Protein 3OFH (pdb70)

Secondary structure (DSSP, 8-state):
----SS-EEEEEEESS---HHHHHHHHHHHHHHHHHTT--EEEEE-STTEEEEEES-GGGHHHHHHHHHTSTTEEEEEETTEEE--/--EEEEEEESS---HHHHHHHHHHHHHHHHHTT--EEEEE-SSSEEEEEESS-TTHHHHHHHHHTSTTEEEEEETTEE-

Structure (mmCIF, N/CA/C/O backbone):
data_3OFH
#
_entry.id   3OFH
#
_cell.length_a   71.651
_cell.length_b   71.651
_cell.length_c   37.102
_cell.angle_alpha   90.000
_cell.angle_beta   90.000
_cell.angle_gamma   90.000
#
_symmetry.space_group_name_H-M   'P 43'
#
loop_
_entity.id
_entity.type
_entity.pdbx_description
1 polymer 'LDLR chaperone MESD'
2 water water
#
loop_
_atom_site.group_PDB
_atom_site.id
_atom_site.type_symbol
_atom_site.label_atom_id
_atom_site.label_alt_id
_atom_site.label_comp_id
_atom_site.label_asym_id
_atom_site.label_entity_id
_atom_site.label_seq_id
_atom_site.pdbx_PDB_ins_code
_atom_site.Cartn_x
_atom_site.Cartn_y
_atom_site.Cartn_z
_atom_site.occupancy
_atom_site.B_iso_or_equiv
_atom_site.auth_seq_id
_atom_site.auth_comp_id
_atom_site.auth_asym_id
_atom_site.auth_atom_id
_atom_site.pdbx_PDB_model_num
ATOM 1 N N . MET A 1 4 ? 16.188 -18.103 -2.372 1.00 67.24 98 MET A N 1
ATOM 2 C CA . MET A 1 4 ? 15.139 -18.351 -3.356 1.00 65.69 98 MET A CA 1
ATOM 3 C C . MET A 1 4 ? 14.998 -17.190 -4.338 1.00 71.05 98 MET A C 1
ATOM 4 O O . MET A 1 4 ? 15.987 -16.564 -4.724 1.00 73.55 98 MET A O 1
ATOM 9 N N . THR A 1 5 ? 13.763 -16.910 -4.738 1.00 71.15 99 THR A N 1
ATOM 10 C CA . THR A 1 5 ? 13.490 -15.827 -5.674 1.00 67.73 99 THR A CA 1
ATOM 11 C C . THR A 1 5 ? 12.919 -14.602 -4.958 1.00 63.84 99 THR A C 1
ATOM 12 O O . THR A 1 5 ? 11.937 -14.699 -4.222 1.00 63.41 99 THR A O 1
ATOM 16 N N . LYS A 1 6 ? 13.543 -13.450 -5.186 1.00 59.99 100 LYS A N 1
ATOM 17 C CA . LYS A 1 6 ? 13.174 -12.213 -4.500 1.00 54.28 100 LYS A CA 1
ATOM 18 C C . LYS A 1 6 ? 11.705 -11.832 -4.692 1.00 51.20 100 LYS A C 1
ATOM 19 O O . LYS A 1 6 ? 11.116 -12.089 -5.742 1.00 53.72 100 LYS A O 1
ATOM 25 N N . LYS A 1 7 ? 11.125 -11.215 -3.666 1.00 47.97 101 LYS A N 1
ATOM 26 C CA . LYS A 1 7 ? 9.753 -10.719 -3.714 1.00 43.21 101 LYS A CA 1
ATOM 27 C C . LYS A 1 7 ? 9.768 -9.194 -3.818 1.00 42.37 101 LYS A C 1
ATOM 28 O O . LYS A 1 7 ? 10.570 -8.532 -3.159 1.00 42.31 101 LYS A O 1
ATOM 34 N N . GLY A 1 8 ? 8.895 -8.639 -4.654 1.00 35.80 102 GLY A N 1
ATOM 35 C CA . GLY A 1 8 ? 8.789 -7.196 -4.791 1.00 30.82 102 GLY A CA 1
ATOM 36 C C . GLY A 1 8 ? 9.843 -6.581 -5.693 1.00 29.73 102 GLY A C 1
ATOM 37 O O . GLY A 1 8 ? 10.601 -7.293 -6.354 1.00 29.67 102 GLY A O 1
ATOM 38 N N . LYS A 1 9 ? 9.893 -5.251 -5.714 1.00 31.26 103 LYS A N 1
ATOM 39 C CA . LYS A 1 9 ? 10.833 -4.530 -6.565 1.00 35.59 103 LYS A CA 1
ATOM 40 C C . LYS A 1 9 ? 11.844 -3.719 -5.762 1.00 35.17 103 LYS A C 1
ATOM 41 O O . LYS A 1 9 ? 12.707 -3.061 -6.338 1.00 37.75 103 LYS A O 1
ATOM 44 N N . THR A 1 10 ? 11.738 -3.760 -4.438 1.00 32.49 104 THR A N 1
ATOM 45 C CA . THR A 1 10 ? 12.649 -2.999 -3.585 1.00 32.17 104 THR A CA 1
ATOM 46 C C . THR A 1 10 ? 14.102 -3.393 -3.844 1.00 30.45 104 THR A C 1
ATOM 47 O O . THR A 1 10 ? 14.391 -4.535 -4.204 1.00 27.94 104 THR A O 1
ATOM 51 N N . LEU A 1 11 ? 15.013 -2.443 -3.656 1.00 29.75 105 LEU A N 1
ATOM 52 C CA . LEU A 1 11 ? 16.422 -2.665 -3.963 1.00 23.44 105 LEU A CA 1
ATOM 53 C C . LEU A 1 11 ? 17.328 -1.799 -3.090 1.00 21.08 105 LEU A C 1
ATOM 54 O O . LEU A 1 11 ? 17.090 -0.603 -2.927 1.00 21.13 105 LEU A O 1
ATOM 59 N N . MET A 1 12 ? 18.367 -2.410 -2.529 1.00 20.87 106 MET A N 1
ATOM 60 C CA . MET A 1 12 ? 19.306 -1.687 -1.678 1.00 20.41 106 MET A CA 1
ATOM 61 C C . MET A 1 12 ? 20.499 -1.150 -2.462 1.00 21.80 106 MET A C 1
ATOM 62 O O . MET A 1 12 ? 21.091 -1.855 -3.278 1.00 22.75 106 MET A O 1
ATOM 67 N N . MET A 1 13 ? 20.849 0.103 -2.198 1.00 19.24 107 MET A N 1
ATOM 68 C CA . MET A 1 13 ? 21.996 0.737 -2.831 1.00 21.09 107 MET A CA 1
ATOM 69 C C . MET A 1 13 ? 22.938 1.253 -1.751 1.00 22.18 107 MET A C 1
ATOM 70 O O . MET A 1 13 ? 22.532 2.021 -0.881 1.00 25.40 107 MET A O 1
ATOM 75 N N . PHE A 1 14 ? 24.194 0.821 -1.800 1.00 24.25 108 PHE A N 1
ATOM 76 C CA . PHE A 1 14 ? 25.176 1.200 -0.787 1.00 26.98 108 PHE A CA 1
ATOM 77 C C . PHE A 1 14 ? 26.105 2.290 -1.311 1.00 28.51 108 PHE A C 1
ATOM 78 O O . PHE A 1 14 ? 26.786 2.102 -2.317 1.00 29.87 108 PHE A O 1
ATOM 86 N N . VAL A 1 15 ? 26.133 3.428 -0.623 1.00 26.01 109 VAL A N 1
ATOM 87 C CA . VAL A 1 15 ? 26.906 4.580 -1.079 1.00 24.22 109 VAL A CA 1
ATOM 88 C C . VAL A 1 15 ? 28.020 4.967 -0.107 1.00 22.90 109 VAL A C 1
ATOM 89 O O . VAL A 1 15 ? 27.838 4.934 1.110 1.00 22.02 109 VAL A O 1
ATOM 93 N N . THR A 1 16 ? 29.175 5.330 -0.658 1.00 22.54 110 THR A N 1
ATOM 94 C CA . THR A 1 16 ? 30.296 5.810 0.142 1.00 22.92 110 THR A CA 1
ATOM 95 C C . THR A 1 16 ? 30.589 7.274 -0.176 1.00 24.64 110 THR A C 1
ATOM 96 O O . THR A 1 16 ? 30.640 7.668 -1.342 1.00 23.21 110 THR A O 1
ATOM 100 N N . VAL A 1 17 ? 30.775 8.078 0.866 1.00 20.83 111 VAL A N 1
ATOM 101 C CA . VAL A 1 17 ? 31.066 9.496 0.695 1.00 19.23 111 VAL A CA 1
ATOM 102 C C . VAL A 1 17 ? 32.574 9.735 0.724 1.00 24.08 111 VAL A C 1
ATOM 103 O O . VAL A 1 17 ? 33.294 9.128 1.519 1.00 27.32 111 VAL A O 1
ATOM 107 N N . SER A 1 18 ? 33.047 10.620 -0.147 1.00 17.64 112 SER A N 1
ATOM 108 C CA . SER A 1 18 ? 34.478 10.847 -0.312 1.00 17.20 112 SER A CA 1
ATOM 109 C C . SER A 1 18 ? 35.060 11.806 0.723 1.00 19.58 112 SER A C 1
ATOM 110 O O . SER A 1 18 ? 34.327 12.481 1.445 1.00 18.16 112 SER A O 1
ATOM 113 N N . GLY A 1 19 ? 36.388 11.848 0.787 1.00 19.44 113 GLY A N 1
ATOM 114 C CA . GLY A 1 19 ? 37.098 12.839 1.576 1.00 22.33 113 GLY A CA 1
ATOM 115 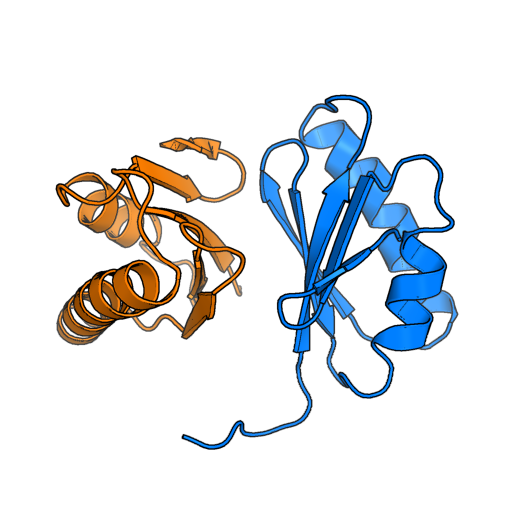C C . GLY A 1 19 ? 37.153 12.571 3.066 1.00 25.83 113 GLY A C 1
ATOM 116 O O . GLY A 1 19 ? 37.410 13.484 3.851 1.00 29.08 113 GLY A O 1
ATOM 117 N N . ASN A 1 20 ? 36.924 11.323 3.459 1.00 27.49 114 ASN A N 1
ATOM 118 C CA . ASN A 1 20 ? 36.901 10.964 4.874 1.00 31.81 114 ASN A CA 1
ATOM 119 C C . ASN A 1 20 ? 36.136 11.993 5.700 1.00 32.20 114 ASN A C 1
ATOM 120 O O . ASN A 1 20 ? 36.724 12.707 6.513 1.00 36.22 114 ASN A O 1
ATOM 123 N N . PRO A 1 21 ? 34.816 12.076 5.483 1.00 24.55 115 PRO A N 1
ATOM 124 C CA . PRO A 1 21 ? 33.952 13.044 6.159 1.00 25.64 115 PRO A CA 1
ATOM 125 C C . PRO A 1 21 ? 33.552 12.583 7.554 1.00 28.22 115 PRO A C 1
ATOM 126 O O . PRO A 1 21 ? 33.662 11.397 7.870 1.00 31.50 115 PRO A O 1
ATOM 130 N N . THR A 1 22 ? 33.095 13.517 8.382 1.00 27.79 116 THR A N 1
ATOM 131 C CA . THR A 1 22 ? 32.506 13.165 9.666 1.00 30.95 116 THR A CA 1
ATOM 132 C C . THR A 1 22 ? 31.081 12.689 9.422 1.00 33.90 116 THR A C 1
ATOM 133 O O . THR A 1 22 ? 30.523 12.911 8.347 1.00 33.31 116 THR A O 1
ATOM 137 N N . GLU A 1 23 ? 30.492 12.031 10.414 1.00 38.32 117 GLU A N 1
ATOM 138 C CA . GLU A 1 23 ? 29.142 11.506 10.265 1.00 37.98 117 GLU A CA 1
ATOM 139 C C . GLU A 1 23 ? 28.156 12.631 9.955 1.00 34.02 117 GLU A C 1
ATOM 140 O O . GLU A 1 23 ? 27.251 12.464 9.138 1.00 37.14 117 GLU A O 1
ATOM 146 N N . LYS A 1 24 ? 28.342 13.779 10.600 1.00 27.26 118 LYS A N 1
ATOM 147 C CA . LYS A 1 24 ? 27.466 14.925 10.380 1.00 29.01 118 LYS A CA 1
ATOM 148 C C . LYS A 1 24 ? 27.563 15.445 8.948 1.00 27.49 118 LYS A C 1
ATOM 149 O O . LYS A 1 24 ? 26.549 15.725 8.307 1.00 27.16 118 LYS A O 1
ATOM 153 N N . GLU A 1 25 ? 28.789 15.575 8.452 1.00 27.19 119 GLU A N 1
ATOM 154 C CA . GLU A 1 25 ? 29.013 16.029 7.087 1.00 22.83 119 GLU A CA 1
ATOM 155 C C . GLU A 1 25 ? 28.384 15.061 6.093 1.00 20.65 119 GLU A C 1
ATOM 156 O O . GLU A 1 25 ? 27.821 15.477 5.082 1.00 22.70 119 GLU A O 1
ATOM 162 N N . THR A 1 26 ? 28.478 13.768 6.388 1.00 20.12 120 THR A N 1
ATOM 163 C CA . THR A 1 26 ? 27.864 12.749 5.544 1.00 18.68 120 THR A CA 1
ATOM 164 C C . THR A 1 26 ? 26.340 12.875 5.545 1.00 21.52 120 THR A C 1
ATOM 165 O O . THR A 1 26 ? 25.689 12.654 4.524 1.00 22.11 120 THR A O 1
ATOM 169 N N . GLU A 1 27 ? 25.776 13.242 6.692 1.00 22.01 121 GLU A N 1
ATOM 170 C CA . GLU A 1 27 ? 24.337 13.458 6.801 1.00 24.56 121 GLU A CA 1
ATOM 171 C C . GLU A 1 27 ? 23.902 14.664 5.978 1.00 22.20 121 GLU A C 1
ATOM 172 O O . GLU A 1 27 ? 22.846 14.651 5.345 1.00 22.55 121 GLU A O 1
ATOM 178 N N . GLU A 1 28 ? 24.718 15.711 6.001 1.00 20.22 122 GLU A N 1
ATOM 179 C CA . GLU A 1 28 ? 24.425 16.919 5.245 1.00 21.74 122 GLU A CA 1
ATOM 180 C C . GLU A 1 28 ? 24.557 16.668 3.747 1.00 19.65 122 GLU A C 1
ATOM 181 O O . GLU A 1 28 ? 23.688 17.053 2.963 1.00 20.92 122 GLU A O 1
ATOM 187 N N . ILE A 1 29 ? 25.644 16.014 3.356 1.00 13.63 123 ILE A N 1
ATOM 188 C CA . ILE A 1 29 ? 25.902 15.730 1.950 1.00 14.58 123 ILE A CA 1
ATOM 189 C C . ILE A 1 29 ? 24.814 14.844 1.347 1.00 16.54 123 ILE A C 1
ATOM 190 O O . ILE A 1 29 ? 24.268 15.151 0.287 1.00 20.96 123 ILE A O 1
ATOM 195 N N . THR A 1 30 ? 24.494 13.752 2.034 1.00 14.52 124 THR A N 1
ATOM 196 C CA . THR A 1 30 ? 23.542 12.776 1.513 1.00 12.86 124 THR A CA 1
ATOM 197 C C . THR A 1 30 ? 22.093 13.259 1.582 1.00 17.18 124 THR A C 1
ATOM 198 O O . THR A 1 30 ? 21.238 12.778 0.838 1.00 16.69 124 THR A O 1
ATOM 202 N N . SER A 1 31 ? 21.820 14.208 2.472 1.00 17.32 125 SER A N 1
ATOM 203 C CA . SER A 1 31 ? 20.470 14.744 2.610 1.00 16.50 125 SER A CA 1
ATOM 204 C C . SER A 1 31 ? 20.086 15.518 1.357 1.00 16.91 125 SER A C 1
ATOM 205 O O . SER A 1 31 ? 18.939 15.473 0.913 1.00 19.48 125 SER A O 1
ATOM 208 N N . LEU A 1 32 ? 21.052 16.229 0.787 1.00 20.33 126 LEU A N 1
ATOM 209 C CA . LEU A 1 32 ? 20.807 16.990 -0.431 1.00 18.76 126 LEU A CA 1
ATOM 210 C C . LEU A 1 32 ? 20.653 16.060 -1.628 1.00 21.23 126 LEU A C 1
ATOM 211 O O . LEU A 1 32 ? 19.895 16.353 -2.553 1.00 22.24 126 LEU A O 1
ATOM 216 N N . TRP A 1 33 ? 21.370 14.939 -1.611 1.00 19.17 127 TRP A N 1
ATOM 217 C CA . TRP A 1 33 ? 21.203 13.931 -2.652 1.00 17.22 127 TRP A CA 1
ATOM 218 C C . TRP A 1 33 ? 19.788 13.369 -2.613 1.00 19.26 127 TRP A C 1
ATOM 219 O O . TRP A 1 33 ? 19.126 13.258 -3.644 1.00 22.85 127 TRP A O 1
ATOM 230 N N . GLN A 1 34 ? 19.326 13.019 -1.416 1.00 17.38 128 GLN A N 1
ATOM 231 C CA . GLN A 1 34 ? 17.984 12.475 -1.251 1.00 14.63 128 GLN A CA 1
ATOM 232 C C . GLN A 1 34 ? 16.934 13.480 -1.705 1.00 20.75 128 GLN A C 1
ATOM 233 O O . GLN A 1 34 ? 15.919 13.107 -2.291 1.00 25.52 128 GLN A O 1
ATOM 239 N N . GLY A 1 35 ? 17.185 14.757 -1.431 1.00 18.00 129 GLY A N 1
ATOM 240 C CA . GLY A 1 35 ? 16.286 15.814 -1.851 1.00 15.65 129 GLY A CA 1
ATOM 241 C C . GLY A 1 35 ? 16.170 15.882 -3.361 1.00 16.42 129 GLY A C 1
ATOM 242 O O . GLY A 1 35 ? 15.072 16.005 -3.902 1.00 17.55 129 GLY A O 1
ATOM 243 N N . SER A 1 36 ? 17.311 15.798 -4.039 1.00 16.09 130 SER A N 1
ATOM 244 C CA . SER A 1 36 ? 17.349 15.837 -5.496 1.00 14.81 130 SER A CA 1
ATOM 245 C C . SER A 1 36 ? 16.569 14.674 -6.091 1.00 20.79 130 SER A C 1
ATOM 246 O O . SER A 1 36 ? 15.800 14.850 -7.036 1.00 19.69 130 SER A O 1
ATOM 249 N N . LEU A 1 37 ? 16.777 13.483 -5.536 1.00 21.79 131 LEU A N 1
ATOM 250 C CA . LEU A 1 37 ? 16.079 12.289 -5.996 1.00 19.00 131 LEU A CA 1
ATOM 251 C C . LEU A 1 37 ? 14.572 12.446 -5.832 1.00 20.87 131 LEU A C 1
ATOM 252 O O . LEU A 1 37 ? 13.808 12.180 -6.759 1.00 25.59 131 LEU A O 1
ATOM 257 N N . PHE A 1 38 ? 14.152 12.883 -4.647 1.00 19.83 132 PHE A N 1
ATOM 258 C CA . PHE A 1 38 ? 12.742 13.150 -4.376 1.00 20.14 132 PHE A CA 1
ATOM 259 C C . PHE A 1 38 ? 12.153 14.155 -5.360 1.00 17.98 132 PHE A C 1
ATOM 260 O O . PHE A 1 38 ? 11.051 13.963 -5.869 1.00 22.13 132 PHE A O 1
ATOM 268 N N . ASN A 1 39 ? 12.892 15.229 -5.621 1.00 20.08 133 ASN A N 1
ATOM 269 C CA . ASN A 1 39 ? 12.434 16.266 -6.536 1.00 22.33 133 ASN A CA 1
ATOM 270 C C . ASN A 1 39 ? 12.287 15.752 -7.965 1.00 25.03 133 ASN A C 1
ATOM 271 O O . ASN A 1 39 ? 11.650 16.390 -8.801 1.00 28.05 133 ASN A O 1
ATOM 276 N N . ALA A 1 40 ? 12.877 14.592 -8.236 1.00 28.17 134 ALA A N 1
ATOM 277 C CA . ALA A 1 40 ? 12.765 13.962 -9.547 1.00 24.56 134 ALA A CA 1
ATOM 278 C C . ALA A 1 40 ? 11.744 12.829 -9.519 1.00 21.11 134 ALA A C 1
ATOM 279 O O . ALA A 1 40 ? 11.725 11.976 -10.405 1.00 24.61 134 ALA A O 1
ATOM 281 N N . ASN A 1 41 ? 10.906 12.829 -8.485 1.00 21.41 135 ASN A N 1
ATOM 282 C CA . ASN A 1 41 ? 9.827 11.853 -8.336 1.00 21.77 135 ASN A CA 1
ATOM 283 C C . ASN A 1 41 ? 10.284 10.483 -7.841 1.00 26.31 135 ASN A C 1
ATOM 284 O O . ASN A 1 41 ? 9.505 9.531 -7.844 1.00 31.31 135 ASN A O 1
ATOM 289 N N . TYR A 1 42 ? 11.540 10.381 -7.416 1.00 23.93 136 TYR A N 1
ATOM 290 C CA . TYR A 1 42 ? 12.064 9.113 -6.911 1.00 22.23 136 TYR A CA 1
ATOM 291 C C . TYR A 1 42 ? 11.730 8.900 -5.435 1.00 24.80 136 TYR A C 1
ATOM 292 O O . TYR A 1 42 ? 11.826 9.821 -4.625 1.00 27.18 136 TYR A O 1
ATOM 301 N N . ASP A 1 43 ? 11.328 7.679 -5.096 1.00 25.23 137 ASP A N 1
ATOM 302 C CA . ASP A 1 43 ? 11.024 7.329 -3.715 1.00 27.74 137 ASP A CA 1
ATOM 303 C C . ASP A 1 43 ? 12.142 6.480 -3.127 1.00 30.04 137 ASP A C 1
ATOM 304 O O . ASP A 1 43 ? 12.315 5.319 -3.499 1.00 30.67 137 ASP A O 1
ATOM 309 N N . VAL A 1 44 ? 12.901 7.067 -2.209 1.00 26.13 138 VAL A N 1
ATOM 310 C CA . VAL A 1 44 ? 14.018 6.371 -1.587 1.00 21.77 138 VAL A CA 1
ATOM 311 C C . VAL A 1 44 ? 14.098 6.690 -0.101 1.00 21.63 138 VAL A C 1
ATOM 312 O O . VAL A 1 44 ? 13.779 7.799 0.324 1.00 25.50 138 VAL A O 1
ATOM 316 N N . GLN A 1 45 ? 14.516 5.708 0.688 1.00 18.78 139 GLN A N 1
ATOM 317 C CA . GLN A 1 45 ? 14.767 5.922 2.105 1.00 21.62 139 GLN A CA 1
ATOM 318 C C . GLN A 1 45 ? 16.270 5.927 2.353 1.00 18.38 139 GLN A C 1
ATOM 319 O O . GLN A 1 45 ? 17.010 5.179 1.718 1.00 20.62 139 GLN A O 1
ATOM 325 N N . ARG A 1 46 ? 16.718 6.772 3.274 1.00 16.14 140 ARG A N 1
ATOM 326 C CA . ARG A 1 46 ? 18.144 6.906 3.550 1.00 18.86 140 ARG A CA 1
ATOM 327 C C . ARG A 1 46 ? 18.501 6.401 4.943 1.00 18.04 140 ARG A C 1
ATOM 328 O O . ARG A 1 46 ? 17.809 6.697 5.917 1.00 18.80 140 ARG A O 1
ATOM 336 N N . PHE A 1 47 ? 19.584 5.634 5.024 1.00 15.68 141 PHE A N 1
ATOM 337 C CA . PHE A 1 47 ? 20.078 5.120 6.296 1.00 17.30 141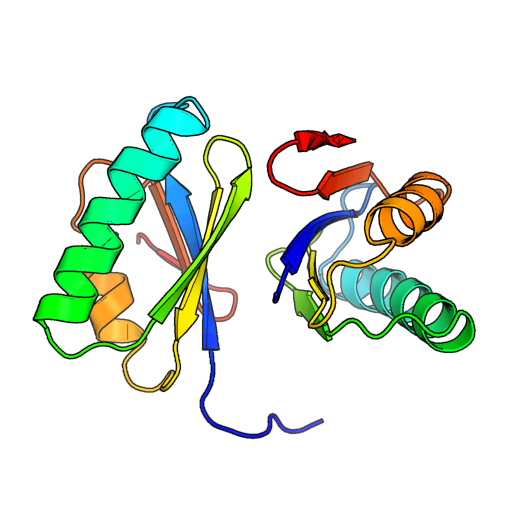 PHE A CA 1
ATOM 338 C C . PHE A 1 47 ? 21.582 5.348 6.397 1.00 21.33 141 PHE A C 1
ATOM 339 O O . PHE A 1 47 ? 22.337 4.911 5.532 1.00 22.72 141 PHE A O 1
ATOM 347 N N . ILE A 1 48 ? 22.018 6.033 7.450 1.00 23.65 142 ILE A N 1
ATOM 348 C CA . ILE A 1 48 ? 23.446 6.254 7.668 1.00 25.08 142 ILE A CA 1
ATOM 349 C C . ILE A 1 48 ? 24.032 5.133 8.523 1.00 23.57 142 ILE A C 1
ATOM 350 O O . ILE A 1 48 ? 23.586 4.903 9.646 1.00 27.61 142 ILE A O 1
ATOM 355 N N . VAL A 1 49 ? 25.033 4.441 7.986 1.00 21.50 143 VAL A N 1
ATOM 356 C CA . VAL A 1 49 ? 25.593 3.267 8.652 1.00 25.10 143 VAL A CA 1
ATOM 357 C C . VAL A 1 49 ? 27.105 3.369 8.841 1.00 28.61 143 VAL A C 1
ATOM 358 O O . VAL A 1 49 ? 27.821 2.369 8.764 1.00 31.31 143 VAL A O 1
ATOM 362 N N . GLY A 1 50 ? 27.582 4.581 9.098 1.00 22.40 144 GLY A N 1
ATOM 363 C CA . GLY A 1 50 ? 29.000 4.833 9.264 1.00 24.92 144 GLY A CA 1
ATOM 364 C C . GLY A 1 50 ? 29.303 6.292 8.994 1.00 32.08 144 GLY A C 1
ATOM 365 O O . GLY A 1 50 ? 28.470 7.007 8.440 1.00 40.76 144 GLY A O 1
ATOM 366 N N . SER A 1 51 ? 30.493 6.738 9.381 1.00 31.70 145 SER A N 1
ATOM 367 C CA . SER A 1 51 ? 30.862 8.141 9.219 1.00 27.53 145 SER A CA 1
ATOM 368 C C . SER A 1 51 ? 30.867 8.563 7.753 1.00 24.91 145 SER A C 1
ATOM 369 O O . SER A 1 51 ? 30.727 9.744 7.443 1.00 24.91 145 SER A O 1
ATOM 372 N N . ASP A 1 52 ? 31.026 7.595 6.855 1.00 24.90 146 ASP A N 1
ATOM 373 C CA . ASP A 1 52 ? 31.085 7.880 5.425 1.00 27.70 146 ASP A CA 1
ATOM 374 C C . ASP A 1 52 ? 30.276 6.881 4.603 1.00 26.90 146 ASP A C 1
ATOM 375 O O . ASP A 1 52 ? 30.503 6.730 3.403 1.00 23.67 146 ASP A O 1
ATOM 380 N N . ARG A 1 53 ? 29.334 6.203 5.251 1.00 25.68 147 ARG A N 1
ATOM 381 C CA . ARG A 1 53 ? 28.551 5.165 4.591 1.00 25.85 147 ARG A CA 1
ATOM 382 C C . ARG A 1 53 ? 27.054 5.436 4.693 1.00 24.40 147 ARG A C 1
ATOM 383 O O . ARG A 1 53 ? 26.549 5.799 5.756 1.00 23.20 147 ARG A O 1
ATOM 387 N N . ALA A 1 54 ? 26.348 5.252 3.582 1.00 22.75 148 ALA A N 1
ATOM 388 C CA . ALA A 1 54 ? 24.910 5.478 3.542 1.00 22.44 148 ALA A CA 1
ATOM 389 C C . ALA A 1 54 ? 24.206 4.406 2.720 1.00 20.76 148 ALA A C 1
ATOM 390 O O . ALA A 1 54 ? 24.729 3.943 1.707 1.00 20.75 148 ALA A O 1
ATOM 392 N N . ILE A 1 55 ? 23.018 4.013 3.170 1.00 21.15 149 ILE A N 1
ATOM 393 C CA . ILE A 1 55 ? 22.185 3.065 2.444 1.00 18.59 149 ILE A CA 1
ATOM 394 C C . ILE A 1 55 ? 21.012 3.795 1.811 1.00 18.53 149 ILE A C 1
ATOM 395 O O . ILE A 1 55 ? 20.331 4.579 2.472 1.00 16.97 149 ILE A O 1
ATOM 400 N N . PHE A 1 56 ? 20.782 3.541 0.528 1.00 21.25 150 PHE A N 1
ATOM 401 C CA . PHE A 1 56 ? 19.596 4.052 -0.149 1.00 20.89 150 PHE A CA 1
ATOM 402 C C . PHE A 1 56 ? 18.669 2.905 -0.539 1.00 21.23 150 PHE A C 1
ATOM 403 O O . PHE A 1 56 ? 18.999 2.096 -1.406 1.00 22.78 150 PHE A O 1
ATOM 411 N N . MET A 1 57 ? 17.513 2.837 0.115 1.00 19.64 151 MET A N 1
ATOM 412 C CA . MET A 1 57 ? 16.520 1.811 -0.182 1.00 19.99 151 MET A CA 1
ATOM 413 C C . MET A 1 57 ? 15.511 2.297 -1.215 1.00 23.18 151 MET A C 1
ATOM 414 O O . MET A 1 57 ? 14.672 3.147 -0.925 1.00 21.40 151 MET A O 1
ATOM 419 N N . LEU A 1 58 ? 15.597 1.747 -2.421 1.00 23.35 152 LEU A N 1
ATOM 420 C CA . LEU A 1 58 ? 14.692 2.117 -3.501 1.00 23.19 152 LEU A CA 1
ATOM 421 C C . LEU A 1 58 ? 13.382 1.348 -3.394 1.00 30.24 152 LEU A C 1
ATOM 422 O O . LEU A 1 58 ? 13.381 0.144 -3.136 1.00 33.64 152 LEU A O 1
ATOM 427 N N . ARG A 1 59 ? 12.269 2.047 -3.590 1.00 32.64 153 ARG A N 1
ATOM 428 C CA . ARG A 1 59 ? 10.964 1.399 -3.634 1.00 33.99 153 ARG A CA 1
ATOM 429 C C . ARG A 1 59 ? 10.838 0.594 -4.920 1.00 30.59 153 ARG A C 1
ATOM 430 O O . ARG A 1 59 ? 10.335 -0.528 -4.918 1.00 30.96 153 ARG A O 1
ATOM 433 N N . ASP A 1 60 ? 11.306 1.180 -6.018 1.00 27.67 154 ASP A N 1
ATOM 434 C CA . ASP A 1 60 ? 11.296 0.511 -7.311 1.00 27.06 154 ASP A CA 1
ATOM 435 C C . ASP A 1 60 ? 12.717 0.415 -7.861 1.00 25.17 154 ASP A C 1
ATOM 436 O O . ASP A 1 60 ? 13.269 1.394 -8.362 1.00 24.64 154 ASP A O 1
ATOM 441 N N . GLY A 1 61 ? 13.302 -0.774 -7.762 1.00 22.11 155 GLY A N 1
ATOM 442 C CA . GLY A 1 61 ? 14.677 -0.987 -8.169 1.00 17.85 155 GLY A CA 1
ATOM 443 C C . GLY A 1 61 ? 14.905 -0.884 -9.664 1.00 20.64 155 GLY A C 1
ATOM 444 O O . GLY A 1 61 ? 16.044 -0.877 -10.117 1.00 21.53 155 GLY A O 1
ATOM 445 N N . SER A 1 62 ? 13.826 -0.803 -10.435 1.00 24.21 156 SER A N 1
ATOM 446 C CA . SER A 1 62 ? 13.946 -0.700 -11.886 1.00 26.20 156 SER A CA 1
ATOM 447 C C . SER A 1 62 ? 14.539 0.644 -12.303 1.00 26.68 156 SER A C 1
ATOM 448 O O . SER A 1 62 ? 14.910 0.838 -13.461 1.00 26.32 156 SER A O 1
ATOM 451 N N . TYR A 1 63 ? 14.624 1.567 -11.350 1.00 24.85 157 TYR A N 1
ATOM 452 C CA . TYR A 1 63 ? 15.188 2.888 -11.600 1.00 23.97 157 TYR A CA 1
ATOM 453 C C . TYR A 1 63 ? 16.588 3.017 -11.002 1.00 21.08 157 TYR A C 1
ATOM 454 O O . TYR A 1 63 ? 17.089 4.123 -10.810 1.00 22.08 157 TYR A O 1
ATOM 463 N N . ALA A 1 64 ? 17.217 1.881 -10.715 1.00 24.31 158 ALA A N 1
ATOM 464 C CA . ALA A 1 64 ? 18.509 1.867 -10.034 1.00 24.64 158 ALA A CA 1
ATOM 465 C C . ALA A 1 64 ? 19.628 2.481 -10.871 1.00 27.10 158 ALA A C 1
ATOM 466 O O . ALA A 1 64 ? 20.582 3.041 -10.331 1.00 25.72 158 ALA A O 1
ATOM 468 N N . TRP A 1 65 ? 19.507 2.375 -12.190 1.00 26.82 159 TRP A N 1
ATOM 469 C CA . TRP A 1 65 ? 20.539 2.879 -13.087 1.00 25.45 159 TRP A CA 1
ATOM 470 C C . TRP A 1 65 ? 20.570 4.404 -13.114 1.00 22.04 159 TRP A C 1
ATOM 471 O O . TRP A 1 65 ? 21.639 5.012 -13.089 1.00 20.42 159 TRP A O 1
ATOM 482 N N . GLU A 1 66 ? 19.391 5.016 -13.171 1.00 22.86 160 GLU A N 1
ATOM 483 C CA . GLU A 1 66 ? 19.278 6.469 -13.166 1.00 23.81 160 GLU A CA 1
ATOM 484 C C . GLU A 1 66 ? 19.851 7.056 -11.882 1.00 24.03 160 GLU A C 1
ATOM 485 O O . GLU A 1 66 ? 20.586 8.043 -11.912 1.00 21.37 160 GLU A O 1
ATOM 491 N N . ILE A 1 67 ? 19.502 6.443 -10.755 1.00 23.79 161 ILE A N 1
ATOM 492 C CA . ILE A 1 67 ? 19.965 6.902 -9.450 1.00 19.21 161 ILE A CA 1
ATOM 493 C C . ILE A 1 67 ? 21.472 6.713 -9.297 1.00 20.00 161 ILE A C 1
ATOM 494 O O . ILE A 1 67 ? 22.160 7.569 -8.742 1.00 21.79 161 ILE A O 1
ATOM 499 N N . LYS A 1 68 ? 21.979 5.590 -9.797 1.00 20.46 162 LYS A N 1
ATOM 500 C CA . LYS A 1 68 ? 23.412 5.320 -9.764 1.00 18.84 162 LYS A CA 1
ATOM 501 C C . LYS A 1 68 ? 24.168 6.371 -10.568 1.00 22.75 162 LYS A C 1
ATOM 502 O O . LYS A 1 68 ? 25.196 6.882 -10.126 1.00 23.98 162 LYS A O 1
ATOM 508 N N . ASP A 1 69 ? 23.653 6.688 -11.750 1.00 24.56 163 ASP A N 1
ATOM 509 C CA . ASP A 1 69 ? 24.268 7.693 -12.608 1.00 24.85 163 ASP A CA 1
ATOM 510 C C . ASP A 1 69 ? 24.296 9.062 -11.939 1.00 23.68 163 ASP A C 1
ATOM 511 O O . ASP A 1 69 ? 25.299 9.770 -12.005 1.00 26.41 163 ASP A O 1
ATOM 516 N N . PHE A 1 70 ? 23.194 9.434 -11.297 1.00 19.57 164 PHE A N 1
ATOM 517 C CA . PHE A 1 70 ? 23.131 10.711 -10.599 1.00 16.93 164 PHE A CA 1
ATOM 518 C C . PHE A 1 70 ? 24.154 10.775 -9.474 1.00 17.44 164 PHE A C 1
ATOM 519 O O . PHE A 1 70 ? 24.860 11.770 -9.322 1.00 17.70 164 PHE A O 1
ATOM 527 N N . LEU A 1 71 ? 24.226 9.708 -8.686 1.00 20.45 165 LEU A N 1
ATOM 528 C CA . LEU A 1 71 ? 25.102 9.678 -7.520 1.00 19.79 165 LEU A CA 1
ATOM 529 C C . LEU A 1 71 ? 26.584 9.778 -7.886 1.00 22.32 165 LEU A C 1
ATOM 530 O O . LEU A 1 71 ? 27.316 10.581 -7.309 1.00 26.38 165 LEU A O 1
ATOM 535 N N . VAL A 1 72 ? 27.023 8.968 -8.845 1.00 21.12 166 VAL A N 1
ATOM 536 C CA . VAL A 1 72 ? 28.430 8.964 -9.240 1.00 24.70 166 VAL A CA 1
ATOM 537 C C . VAL A 1 72 ? 28.853 10.281 -9.894 1.00 25.81 166 VAL A C 1
ATOM 538 O O . VAL A 1 72 ? 30.042 10.584 -9.978 1.00 28.46 166 VAL A O 1
ATOM 542 N N . SER A 1 73 ? 27.878 11.063 -10.351 1.00 23.61 167 SER A N 1
ATOM 543 C CA A SER A 1 73 ? 28.153 12.358 -10.965 0.34 22.09 167 SER A CA 1
ATOM 544 C CA B SER A 1 73 ? 28.171 12.353 -10.967 0.66 21.78 167 SER A CA 1
ATOM 545 C C . SER A 1 73 ? 28.391 13.427 -9.906 1.00 21.66 167 SER A C 1
ATOM 546 O O . SER A 1 73 ? 28.709 14.572 -10.227 1.00 26.06 167 SER A O 1
ATOM 551 N N . GLN A 1 74 ? 28.222 13.051 -8.642 1.00 21.42 168 GLN A N 1
ATOM 552 C CA . GLN A 1 74 ? 28.436 13.978 -7.538 1.00 23.67 168 GLN A CA 1
ATOM 553 C C . GLN A 1 74 ? 29.889 13.921 -7.073 1.00 25.04 168 GLN A C 1
ATOM 554 O O . GLN A 1 74 ? 30.484 12.846 -6.998 1.00 24.67 168 GLN A O 1
ATOM 560 N N . ASP A 1 75 ? 30.454 15.085 -6.765 1.00 23.35 169 ASP A N 1
ATOM 561 C CA . ASP A 1 75 ? 31.861 15.181 -6.386 1.00 24.01 169 ASP A CA 1
ATOM 562 C C . ASP A 1 75 ? 32.181 14.481 -5.067 1.00 18.93 169 ASP A C 1
ATOM 563 O O . ASP A 1 75 ? 33.307 14.032 -4.857 1.00 18.35 169 ASP A O 1
ATOM 568 N N . ARG A 1 76 ? 31.197 14.394 -4.178 1.00 15.79 170 ARG A N 1
ATOM 569 C CA . ARG A 1 76 ? 31.425 13.807 -2.860 1.00 18.42 170 ARG A CA 1
ATOM 570 C C . ARG A 1 76 ? 30.983 12.348 -2.783 1.00 19.91 170 ARG A C 1
ATOM 571 O O . ARG A 1 76 ? 30.945 11.758 -1.702 1.00 24.16 170 ARG A O 1
ATOM 579 N N . CYS A 1 77 ? 30.650 11.770 -3.932 1.00 18.28 171 CYS A N 1
ATOM 580 C CA . CYS A 1 77 ? 30.327 10.351 -4.001 1.00 19.85 171 CYS A CA 1
ATOM 581 C C . CYS A 1 77 ? 31.555 9.553 -4.428 1.00 19.22 171 CYS A C 1
ATOM 582 O O . CYS A 1 77 ? 32.054 9.712 -5.542 1.00 18.81 171 CYS A O 1
ATOM 585 N N . ALA A 1 78 ? 32.047 8.702 -3.534 1.00 17.09 172 ALA A N 1
ATOM 586 C CA . ALA A 1 78 ? 33.212 7.879 -3.832 1.00 19.59 172 ALA A CA 1
ATOM 587 C C . ALA A 1 78 ? 32.826 6.632 -4.624 1.00 23.54 172 ALA A C 1
ATOM 588 O O . ALA A 1 78 ? 33.389 6.365 -5.686 1.00 27.65 172 ALA A O 1
ATOM 590 N N . GLU A 1 79 ? 31.862 5.874 -4.108 1.00 23.07 173 GLU A N 1
ATOM 591 C CA . GLU A 1 79 ? 31.425 4.644 -4.766 1.00 24.41 173 GLU A CA 1
ATOM 592 C C . GLU A 1 79 ? 29.936 4.364 -4.564 1.00 24.14 173 GLU A C 1
ATOM 593 O O . GLU A 1 79 ? 29.362 4.692 -3.524 1.00 25.18 173 GLU A O 1
ATOM 599 N N . VAL A 1 80 ? 29.317 3.757 -5.571 1.00 24.01 174 VAL A N 1
ATOM 600 C CA . VAL A 1 80 ? 27.952 3.260 -5.455 1.00 23.58 174 VAL A CA 1
ATOM 601 C C . VAL A 1 80 ? 27.940 1.755 -5.707 1.00 27.16 174 VAL A C 1
ATOM 602 O O . VAL A 1 80 ? 28.363 1.294 -6.768 1.00 25.54 174 VAL A O 1
ATOM 606 N N . THR A 1 81 ? 27.467 0.994 -4.726 1.00 27.94 175 THR A N 1
ATOM 607 C CA . THR A 1 81 ? 27.387 -0.459 -4.848 1.00 27.36 175 THR A CA 1
ATOM 608 C C . THR A 1 81 ? 25.969 -0.909 -5.185 1.00 32.07 175 THR A C 1
ATOM 609 O O . THR A 1 81 ? 25.049 -0.751 -4.383 1.00 35.30 175 THR A O 1
ATOM 613 N N . LEU A 1 82 ? 25.805 -1.473 -6.377 1.00 30.75 176 LEU A N 1
ATOM 614 C CA . LEU A 1 82 ? 24.497 -1.891 -6.865 1.00 33.57 176 LEU A CA 1
ATOM 615 C C . LEU A 1 82 ? 24.526 -3.341 -7.340 1.00 37.99 176 LEU A C 1
ATOM 616 O O . LEU A 1 82 ? 25.160 -3.665 -8.345 1.00 38.19 176 LEU A O 1
ATOM 621 N N . GLU A 1 83 ? 23.833 -4.207 -6.608 1.00 42.49 177 GLU A N 1
ATOM 622 C CA . GLU A 1 83 ? 23.795 -5.635 -6.917 1.00 50.10 177 GLU A CA 1
ATOM 623 C C . GLU A 1 83 ? 25.195 -6.221 -7.101 1.00 49.66 177 GLU A C 1
ATOM 624 O O . GLU A 1 83 ? 25.484 -6.864 -8.112 1.00 47.23 177 GLU A O 1
ATOM 630 N N . GLY A 1 84 ? 26.059 -5.989 -6.116 1.00 51.06 178 GLY A N 1
ATOM 631 C CA . GLY A 1 84 ? 27.390 -6.567 -6.107 1.00 50.81 178 GLY A CA 1
ATOM 632 C C . GLY A 1 84 ? 28.394 -5.873 -7.010 1.00 48.85 178 GLY A C 1
ATOM 633 O O . GLY A 1 84 ? 29.554 -6.276 -7.075 1.00 49.44 178 GLY A O 1
ATOM 634 N N . GLN A 1 85 ? 27.958 -4.828 -7.705 1.00 46.63 179 GLN A N 1
ATOM 635 C CA . GLN A 1 85 ? 28.838 -4.114 -8.626 1.00 46.65 179 GLN A CA 1
ATOM 636 C C . GLN A 1 85 ? 29.128 -2.688 -8.157 1.00 46.28 179 GLN A C 1
ATOM 637 O O . GLN A 1 85 ? 28.213 -1.943 -7.807 1.00 43.30 179 GLN A O 1
ATOM 639 N N . MET A 1 86 ? 30.406 -2.314 -8.155 1.00 45.58 180 MET A N 1
ATOM 640 C CA . MET A 1 86 ? 30.818 -0.970 -7.748 1.00 46.52 180 MET A CA 1
ATOM 641 C C . MET A 1 86 ? 30.935 -0.001 -8.928 1.00 45.68 180 MET A C 1
ATOM 642 O O . MET A 1 86 ? 31.439 -0.358 -9.993 1.00 45.59 180 MET A O 1
ATOM 647 N N . TYR A 1 87 ? 30.469 1.227 -8.718 1.00 42.48 181 TYR A N 1
ATOM 648 C CA . TYR A 1 87 ? 30.548 2.286 -9.720 1.00 43.03 181 TYR A CA 1
ATOM 649 C C . TYR A 1 87 ? 31.056 3.566 -9.043 1.00 45.17 181 TYR A C 1
ATOM 650 O O . TYR A 1 87 ? 30.565 3.937 -7.988 1.00 45.64 181 TYR A O 1
ATOM 659 N N . PRO A 1 88 ? 32.035 4.254 -9.649 1.00 48.84 182 PRO A N 1
ATOM 660 C CA . PRO A 1 88 ? 32.606 3.969 -10.965 1.00 55.56 182 PRO A CA 1
ATOM 661 C C . PRO A 1 88 ? 33.479 2.724 -10.854 1.00 60.51 182 PRO A C 1
ATOM 662 O O . PRO A 1 88 ? 33.772 2.267 -9.739 1.00 61.60 182 PRO A O 1
ATOM 666 N N . GLY A 1 89 ? 33.867 2.179 -11.999 1.00 66.93 183 GLY A N 1
ATOM 667 C CA . GLY A 1 89 ? 33.584 2.834 -13.260 1.00 70.36 183 GLY A CA 1
ATOM 668 C C . GLY A 1 89 ? 32.400 2.274 -13.999 1.00 69.78 183 GLY A C 1
ATOM 669 O O . GLY A 1 89 ? 31.277 2.298 -13.502 1.00 72.35 183 GLY A O 1
ATOM 671 N N . LYS B 1 9 ? 11.226 3.864 12.061 1.00 60.74 103 LYS B N 1
ATOM 672 C CA . LYS B 1 9 ? 11.323 2.713 12.954 1.00 60.53 103 LYS B CA 1
ATOM 673 C C . LYS B 1 9 ? 12.364 1.708 12.465 1.00 59.06 103 LYS B C 1
ATOM 674 O O . LYS B 1 9 ? 1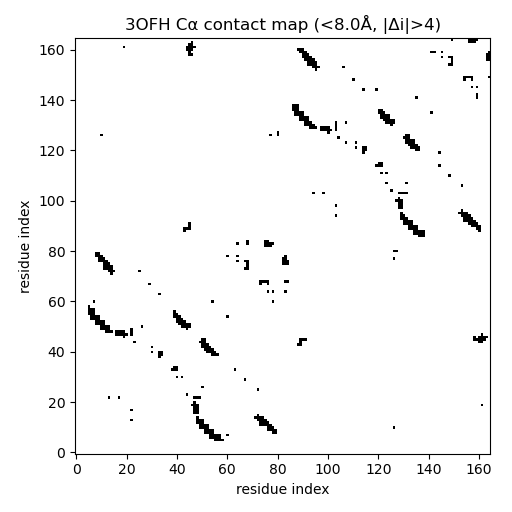3.036 1.053 13.264 1.00 60.05 103 LYS B O 1
ATOM 675 N N . THR B 1 10 ? 12.486 1.591 11.148 1.00 50.80 104 THR B N 1
ATOM 676 C CA . THR B 1 10 ? 13.450 0.685 10.541 1.00 39.54 104 THR B CA 1
ATOM 677 C C . THR B 1 10 ? 14.877 1.116 10.874 1.00 34.85 104 THR B C 1
ATOM 678 O O . THR B 1 10 ? 15.204 2.303 10.822 1.00 34.14 104 THR B O 1
ATOM 682 N N . LEU B 1 11 ? 15.718 0.149 11.227 1.00 33.00 105 LEU B N 1
ATOM 683 C CA . LEU B 1 11 ? 17.110 0.427 11.575 1.00 34.33 105 LEU B CA 1
ATOM 684 C C . LEU B 1 11 ? 18.071 -0.477 10.811 1.00 32.23 105 LEU B C 1
ATOM 685 O O . LEU B 1 11 ? 17.813 -1.667 10.640 1.00 32.63 105 LEU B O 1
ATOM 688 N N . MET B 1 12 ? 19.182 0.093 10.361 1.00 29.02 106 MET B N 1
ATOM 689 C CA . MET B 1 12 ? 20.183 -0.665 9.623 1.00 25.26 106 MET B CA 1
ATOM 690 C C . MET B 1 12 ? 21.419 -0.914 10.479 1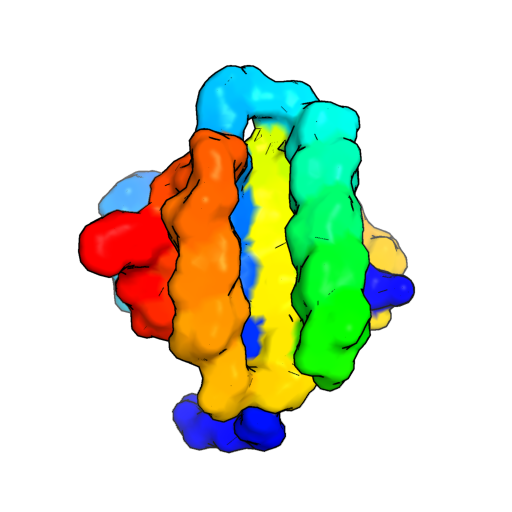.00 27.02 106 MET B C 1
ATOM 691 O O . MET B 1 12 ? 21.907 -0.008 11.154 1.00 25.60 106 MET B O 1
ATOM 696 N N . MET B 1 13 ? 21.922 -2.143 10.449 1.00 26.40 107 MET B N 1
ATOM 697 C CA . MET B 1 13 ? 23.146 -2.481 11.167 1.00 26.90 107 MET B CA 1
ATOM 698 C C . MET B 1 13 ? 24.196 -3.018 10.206 1.00 26.47 107 MET B C 1
ATOM 699 O O . MET B 1 13 ? 23.947 -3.975 9.475 1.00 22.81 107 MET B O 1
ATOM 704 N N . PHE B 1 14 ? 25.368 -2.392 10.209 1.00 29.45 108 PHE B N 1
ATOM 705 C CA . PHE B 1 14 ? 26.462 -2.805 9.339 1.00 26.76 108 PHE B CA 1
ATOM 706 C C . PHE B 1 14 ? 27.357 -3.79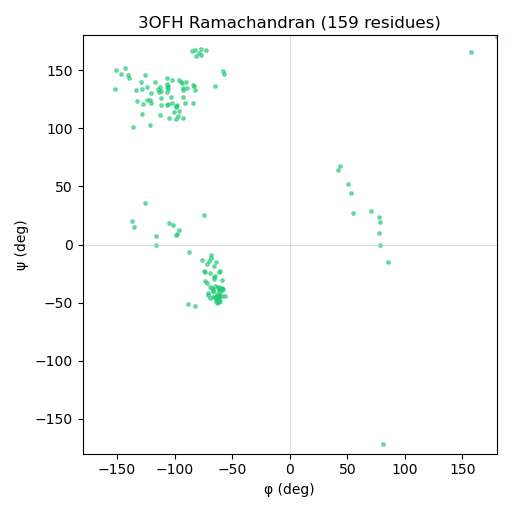7 10.073 1.00 24.55 108 PHE B C 1
ATOM 707 O O . PHE B 1 14 ? 27.811 -3.527 11.183 1.00 26.75 108 PHE B O 1
ATOM 715 N N . VAL B 1 15 ? 27.604 -4.948 9.456 1.00 20.99 109 VAL B N 1
ATOM 716 C CA . VAL B 1 15 ? 28.382 -6.002 10.101 1.00 22.79 109 VAL B CA 1
ATOM 717 C C . VAL B 1 15 ? 29.525 -6.491 9.218 1.00 24.15 109 VAL B C 1
ATOM 718 O O . VAL B 1 15 ? 29.338 -6.749 8.030 1.00 22.78 109 VAL B O 1
ATOM 722 N N . THR B 1 16 ? 30.708 -6.614 9.812 1.00 27.38 110 THR B N 1
ATOM 723 C CA . THR B 1 16 ? 31.885 -7.104 9.103 1.00 25.48 110 THR B CA 1
ATOM 724 C C . THR B 1 16 ? 32.303 -8.475 9.626 1.00 23.82 110 THR B C 1
ATOM 725 O O . THR B 1 16 ? 32.402 -8.683 10.834 1.00 21.48 110 THR B O 1
ATOM 729 N N . VAL B 1 17 ? 32.543 -9.408 8.711 1.00 21.88 111 VAL B N 1
ATOM 730 C CA . VAL B 1 17 ? 32.995 -10.746 9.074 1.00 20.77 111 VAL B CA 1
ATOM 731 C C . VAL B 1 17 ? 34.520 -10.808 9.054 1.00 20.86 111 VAL B C 1
ATOM 732 O O . VAL B 1 17 ? 35.157 -10.356 8.101 1.00 21.95 111 VAL B O 1
ATOM 736 N N . SER B 1 18 ? 35.099 -11.372 10.109 1.00 19.37 112 SER B N 1
ATOM 737 C CA . SER B 1 18 ? 36.549 -11.403 10.271 1.00 21.05 112 SER B CA 1
ATOM 738 C C . SER B 1 18 ? 37.226 -12.451 9.393 1.00 22.11 112 SER B C 1
ATOM 739 O O . SER B 1 18 ? 36.566 -13.305 8.799 1.00 25.03 112 SER B O 1
ATOM 742 N N . GLY B 1 19 ? 38.551 -12.372 9.317 1.00 22.97 113 GLY B N 1
ATOM 743 C CA . GLY B 1 19 ? 39.349 -13.381 8.645 1.00 23.56 113 GLY B CA 1
ATOM 744 C C . GLY B 1 19 ? 39.350 -13.307 7.131 1.00 28.04 113 GLY B C 1
ATOM 745 O O . GLY B 1 19 ? 39.614 -14.307 6.463 1.00 29.35 113 GLY B O 1
ATOM 746 N N . ASN B 1 20 ? 39.062 -12.129 6.587 1.00 30.46 114 ASN B N 1
ATOM 747 C CA . ASN B 1 20 ? 39.069 -11.937 5.141 1.00 32.00 114 ASN B CA 1
ATOM 748 C C . ASN B 1 20 ? 38.433 -13.117 4.411 1.00 29.53 114 ASN B C 1
ATOM 749 O O . ASN B 1 20 ? 39.105 -13.819 3.655 1.00 31.12 114 ASN B O 1
ATOM 754 N N . PRO B 1 21 ? 37.129 -13.338 4.636 1.00 26.73 115 PRO B N 1
ATOM 755 C CA . PRO B 1 21 ? 36.430 -14.498 4.083 1.00 26.64 115 PRO B CA 1
ATOM 756 C C . PRO B 1 21 ? 35.937 -14.265 2.659 1.00 28.27 115 PRO B C 1
ATOM 757 O O . PRO B 1 21 ? 35.931 -13.131 2.178 1.00 29.40 115 PRO B O 1
ATOM 761 N N . THR B 1 22 ? 35.539 -15.342 1.992 1.00 28.40 116 THR B N 1
ATOM 762 C CA . THR B 1 22 ? 34.899 -15.236 0.689 1.00 33.26 116 THR B CA 1
ATOM 763 C C . THR B 1 22 ? 33.447 -14.810 0.880 1.00 32.76 116 THR B C 1
ATOM 764 O O . THR B 1 22 ? 32.903 -14.915 1.980 1.00 27.29 116 THR B O 1
ATOM 768 N N . GLU B 1 23 ? 32.823 -14.327 -0.188 1.00 34.59 117 GLU B N 1
ATOM 769 C CA . GLU B 1 23 ? 31.429 -13.908 -0.129 1.00 34.50 117 GLU B CA 1
ATOM 770 C C . GLU B 1 23 ? 30.548 -15.071 0.321 1.00 31.79 117 GLU B C 1
ATOM 771 O O . GLU B 1 23 ? 29.606 -14.891 1.092 1.00 28.07 117 GLU B O 1
ATOM 777 N N . LYS B 1 24 ? 30.874 -16.268 -0.157 1.00 32.30 118 LYS B N 1
ATOM 778 C CA . LYS B 1 24 ? 30.138 -17.472 0.209 1.00 29.11 118 LYS B CA 1
ATOM 779 C C . LYS B 1 24 ? 30.231 -17.754 1.706 1.00 27.67 118 LYS B C 1
ATOM 780 O O . LYS B 1 24 ? 29.223 -18.012 2.363 1.00 28.01 118 LYS B O 1
ATOM 783 N N . GLU B 1 25 ? 31.448 -17.704 2.238 1.00 28.48 119 GLU B N 1
ATOM 784 C CA . GLU B 1 25 ? 31.673 -17.956 3.657 1.00 29.46 119 GLU B CA 1
ATOM 785 C C . GLU B 1 25 ? 30.962 -16.918 4.518 1.00 30.25 119 GLU B C 1
ATOM 786 O O . GLU B 1 25 ? 30.454 -17.234 5.593 1.00 27.47 119 GLU B O 1
ATOM 792 N N . THR B 1 26 ? 30.928 -15.679 4.039 1.00 28.65 120 THR B N 1
ATOM 793 C CA . THR B 1 26 ? 30.213 -14.614 4.731 1.00 26.74 120 THR B CA 1
ATOM 794 C C . THR B 1 26 ? 28.719 -14.917 4.800 1.00 28.80 120 THR B C 1
ATOM 795 O O . THR B 1 26 ? 28.085 -14.711 5.834 1.00 31.17 120 THR B O 1
ATOM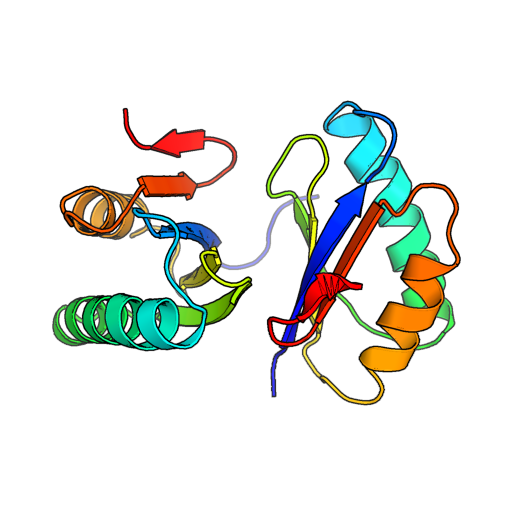 799 N N . GLU B 1 27 ? 28.164 -15.411 3.697 1.00 31.91 121 GLU B N 1
ATOM 800 C CA . GLU B 1 27 ? 26.750 -15.774 3.644 1.00 30.12 121 GLU B CA 1
ATOM 801 C C . GLU B 1 27 ? 26.418 -16.882 4.637 1.00 25.32 121 GLU B C 1
ATOM 802 O O . GLU B 1 27 ? 25.409 -16.820 5.339 1.00 22.78 121 GLU B O 1
ATOM 808 N N . GLU B 1 28 ? 27.271 -17.899 4.685 1.00 27.76 122 GLU B N 1
ATOM 809 C CA . GLU B 1 28 ? 27.063 -19.034 5.575 1.00 26.33 122 GLU B CA 1
ATOM 810 C C . GLU B 1 28 ? 27.135 -18.617 7.042 1.00 27.87 122 GLU B C 1
ATOM 811 O O . GLU B 1 28 ? 26.293 -19.008 7.850 1.00 28.19 122 GLU B O 1
ATOM 817 N N . ILE B 1 29 ? 28.141 -17.815 7.378 1.00 27.26 123 ILE B N 1
ATOM 818 C CA . ILE B 1 29 ? 28.329 -17.345 8.748 1.00 22.02 123 ILE B CA 1
ATOM 819 C C . ILE B 1 29 ? 27.165 -16.476 9.222 1.00 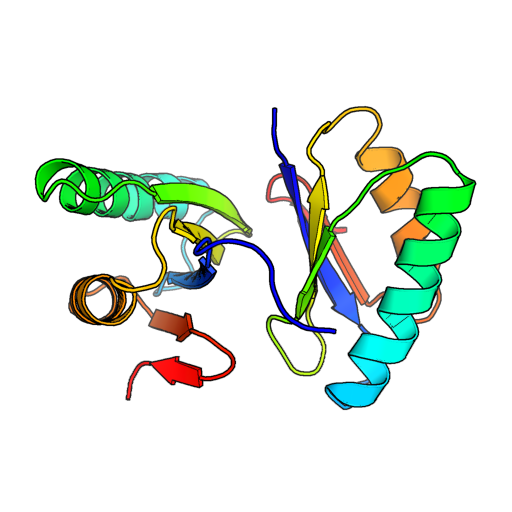19.42 123 ILE B C 1
ATOM 820 O O . ILE B 1 29 ? 26.604 -16.709 10.291 1.00 19.83 123 ILE B O 1
ATOM 825 N N . THR B 1 30 ? 26.804 -15.477 8.421 1.00 21.04 124 THR B N 1
ATOM 826 C CA . THR B 1 30 ? 25.740 -14.547 8.790 1.00 20.87 124 THR B CA 1
ATOM 827 C C . THR B 1 30 ? 24.363 -15.211 8.789 1.00 22.24 124 THR B C 1
ATOM 828 O O . THR B 1 30 ? 23.450 -14.757 9.478 1.00 20.60 124 THR B O 1
ATOM 832 N N . SER B 1 31 ? 24.217 -16.282 8.014 1.00 26.27 125 SER B N 1
ATOM 833 C CA . SER B 1 31 ? 22.964 -17.032 7.983 1.00 25.95 125 SER B CA 1
ATOM 834 C C . SER B 1 31 ? 22.718 -17.704 9.325 1.00 23.46 125 SER B C 1
ATOM 835 O O . SER B 1 31 ? 21.584 -17.768 9.799 1.00 20.23 125 SER B O 1
ATOM 838 N N . LEU B 1 32 ? 23.791 -18.202 9.930 1.00 25.67 126 LEU B N 1
ATOM 839 C CA . LEU B 1 32 ? 23.707 -18.842 11.237 1.00 25.43 126 LEU B CA 1
ATOM 840 C C . LEU B 1 32 ? 23.339 -17.833 12.315 1.00 21.24 126 LEU B C 1
ATOM 841 O O . LEU B 1 32 ? 22.488 -18.106 13.162 1.00 19.69 126 LEU B O 1
ATOM 846 N N . TRP B 1 33 ? 23.983 -16.669 12.282 1.00 17.70 127 TRP B N 1
ATOM 847 C CA . TRP B 1 33 ? 23.663 -15.597 13.219 1.00 16.48 127 TRP B CA 1
ATOM 848 C C . TRP B 1 33 ? 22.199 -15.190 13.087 1.00 15.15 127 TRP B C 1
ATOM 849 O O . TRP B 1 33 ? 21.500 -15.012 14.086 1.00 12.85 127 TRP B O 1
ATOM 860 N N . GLN B 1 34 ? 21.742 -15.046 11.847 1.00 17.44 128 GLN B N 1
ATOM 861 C CA . GLN B 1 34 ? 20.365 -14.652 11.573 1.00 15.62 128 GLN B CA 1
ATOM 862 C C . GLN B 1 34 ? 19.379 -15.679 12.120 1.00 17.24 128 GLN B C 1
ATOM 863 O O . GLN B 1 34 ? 18.323 -15.323 12.640 1.00 20.87 128 GLN B O 1
ATOM 869 N N . GLY B 1 35 ? 19.732 -16.955 11.994 1.00 16.00 129 GLY B N 1
ATOM 870 C CA . GLY B 1 35 ? 18.912 -18.029 12.521 1.00 15.75 129 GLY B CA 1
ATOM 871 C C . GLY B 1 35 ? 18.820 -17.968 14.033 1.00 18.1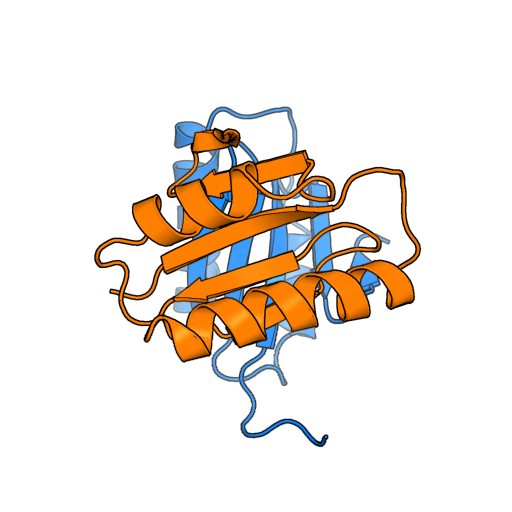5 129 GLY B C 1
ATOM 872 O O . GLY B 1 35 ? 17.737 -18.093 14.605 1.00 18.91 129 GLY B O 1
ATOM 873 N N . SER B 1 36 ? 19.963 -17.774 14.685 1.00 19.96 130 SER B N 1
ATOM 874 C CA . SER B 1 36 ? 19.997 -17.653 16.138 1.00 19.43 130 SER B CA 1
ATOM 875 C C . SER B 1 36 ? 19.179 -16.450 16.587 1.00 21.03 130 SER B C 1
ATOM 876 O O . SER B 1 36 ? 18.500 -16.496 17.613 1.00 23.05 130 SER B O 1
ATOM 879 N N . LEU B 1 37 ? 19.245 -15.375 15.809 1.00 19.70 131 LEU B N 1
ATOM 880 C CA . LEU B 1 37 ? 18.486 -14.169 16.111 1.00 18.22 131 LEU B CA 1
ATOM 881 C C . LEU B 1 37 ? 16.986 -14.440 16.088 1.00 18.69 131 LEU B C 1
ATOM 882 O O . LEU B 1 37 ? 16.263 -14.032 16.996 1.00 24.80 131 LEU B O 1
ATOM 887 N N . PHE B 1 38 ? 16.521 -15.129 15.049 1.00 17.43 132 PHE B N 1
ATOM 888 C CA . PHE B 1 38 ? 15.109 -15.495 14.950 1.00 18.99 132 PHE B CA 1
ATOM 889 C C . PHE B 1 38 ? 14.658 -16.346 16.133 1.00 18.55 132 PHE B C 1
ATOM 890 O O . PHE B 1 38 ? 13.537 -16.202 16.619 1.00 20.22 132 PHE B O 1
ATOM 898 N N . ASN B 1 39 ? 15.535 -17.232 16.594 1.00 19.33 133 ASN B N 1
ATOM 899 C CA . ASN B 1 39 ? 15.223 -18.081 17.737 1.00 23.79 133 ASN B CA 1
ATOM 900 C C . ASN B 1 39 ? 15.203 -17.295 19.042 1.00 28.90 133 ASN B C 1
ATOM 901 O O . ASN B 1 39 ? 14.671 -17.759 20.050 1.00 34.69 133 ASN B O 1
ATOM 906 N N . ALA B 1 40 ? 15.786 -16.101 19.014 1.00 26.91 134 ALA B N 1
ATOM 907 C CA . ALA B 1 40 ? 15.737 -15.197 20.154 1.00 28.06 134 ALA B CA 1
ATOM 908 C C . ALA B 1 40 ? 14.635 -14.167 19.941 1.00 35.12 134 ALA B C 1
ATOM 909 O O . ALA B 1 40 ? 14.515 -13.204 20.696 1.00 38.77 134 ALA B O 1
ATOM 911 N N . ASN B 1 41 ? 13.839 -14.383 18.897 1.00 35.89 135 ASN B N 1
ATOM 912 C CA . ASN B 1 41 ? 12.712 -13.513 18.574 1.00 36.20 135 ASN B CA 1
ATOM 913 C C . ASN B 1 41 ? 13.127 -12.138 18.053 1.00 35.63 135 ASN B C 1
ATOM 914 O O . ASN B 1 41 ? 12.411 -11.153 18.235 1.00 36.51 135 ASN B O 1
ATOM 916 N N . TYR B 1 42 ? 14.288 -12.079 17.406 1.00 36.29 136 TYR B N 1
ATOM 917 C CA . TYR B 1 42 ? 14.723 -10.869 16.716 1.00 35.45 136 TYR B CA 1
ATOM 918 C C . TYR B 1 42 ? 14.609 -11.078 15.212 1.00 34.97 136 TYR B C 1
ATOM 919 O O . TYR B 1 42 ? 15.241 -11.975 14.656 1.00 37.89 136 TYR B O 1
ATOM 928 N N . ASP B 1 43 ? 13.803 -10.251 14.555 1.00 32.33 137 ASP B N 1
ATOM 929 C CA . ASP B 1 43 ? 13.580 -10.386 13.120 1.00 30.87 137 ASP B CA 1
ATOM 930 C C . ASP B 1 43 ? 14.466 -9.449 12.310 1.00 29.72 137 ASP B C 1
ATOM 931 O O . ASP B 1 43 ? 14.276 -8.233 12.324 1.00 31.56 137 ASP B O 1
ATOM 936 N N . VAL B 1 44 ? 15.432 -10.021 11.600 1.00 27.44 138 VAL B N 1
ATOM 937 C CA . VAL B 1 44 ? 16.310 -9.234 10.745 1.00 22.02 138 VAL B CA 1
ATOM 938 C C . VAL B 1 44 ? 16.316 -9.760 9.312 1.00 17.97 138 VAL B C 1
ATOM 939 O O . VAL B 1 44 ? 16.182 -10.961 9.078 1.00 15.14 138 VAL B O 1
ATOM 943 N N . GLN B 1 45 ? 16.448 -8.848 8.356 1.00 18.28 139 GLN B N 1
ATOM 944 C CA . GLN B 1 45 ? 16.682 -9.227 6.972 1.00 20.14 139 GLN B CA 1
ATOM 945 C C . GLN B 1 45 ? 18.138 -8.934 6.643 1.00 22.64 139 GLN B C 1
ATOM 946 O O . GLN B 1 45 ? 18.664 -7.886 7.017 1.00 22.54 139 GLN B O 1
ATOM 952 N N . ARG B 1 46 ? 18.793 -9.862 5.954 1.00 19.78 140 ARG B N 1
ATOM 953 C CA . ARG B 1 46 ? 20.211 -9.712 5.660 1.00 21.94 140 ARG B CA 1
ATOM 954 C C . ARG B 1 46 ? 20.472 -9.346 4.205 1.00 22.82 140 ARG B C 1
ATOM 955 O O . ARG B 1 46 ? 19.900 -9.937 3.290 1.00 26.94 140 ARG B O 1
ATOM 963 N N . PHE B 1 47 ? 21.340 -8.360 4.008 1.00 17.39 141 PHE B N 1
ATOM 964 C CA . PHE B 1 47 ? 21.817 -8.000 2.682 1.00 21.03 141 PHE B CA 1
ATOM 965 C C . PHE B 1 47 ? 23.333 -8.151 2.656 1.00 25.06 141 PHE B C 1
ATOM 966 O O . PHE B 1 47 ? 24.026 -7.654 3.542 1.00 21.12 141 PHE B O 1
ATOM 974 N N . ILE B 1 48 ? 23.849 -8.845 1.649 1.00 30.59 142 ILE B N 1
ATOM 975 C CA . ILE B 1 48 ? 25.291 -8.937 1.463 1.00 30.35 142 ILE B CA 1
ATOM 976 C C . ILE B 1 48 ? 25.766 -7.711 0.690 1.00 30.30 142 ILE B C 1
ATOM 977 O O . ILE B 1 48 ? 25.294 -7.448 -0.416 1.00 29.16 142 ILE B O 1
ATOM 982 N N . VAL B 1 49 ? 26.689 -6.954 1.276 1.00 32.53 143 VAL B N 1
ATOM 983 C CA . VAL B 1 49 ? 27.164 -5.722 0.650 1.00 37.14 143 VAL B CA 1
ATOM 984 C C . VAL B 1 49 ? 28.648 -5.788 0.302 1.00 39.54 143 VAL B C 1
ATOM 985 O O . VAL B 1 49 ? 29.241 -4.795 -0.118 1.00 45.28 143 VAL B O 1
ATOM 989 N N . GLY B 1 50 ? 29.237 -6.965 0.476 1.00 35.51 144 GLY B N 1
ATOM 990 C CA . GLY B 1 50 ? 30.639 -7.174 0.168 1.00 39.44 144 GLY B CA 1
ATOM 991 C C . GLY B 1 50 ? 31.061 -8.600 0.457 1.00 43.94 144 GLY B C 1
ATOM 992 O O . GLY B 1 50 ? 30.257 -9.410 0.919 1.00 50.34 144 GLY B O 1
ATOM 993 N N . SER B 1 51 ? 32.324 -8.912 0.188 1.00 35.45 145 SER B N 1
ATOM 994 C CA . SER B 1 51 ? 32.837 -10.255 0.426 1.00 33.25 145 SER B CA 1
ATOM 995 C C . SER B 1 51 ? 32.826 -10.589 1.912 1.00 30.19 145 SER B C 1
ATOM 996 O O . SER B 1 51 ? 32.740 -11.755 2.294 1.00 29.99 145 SER B O 1
ATOM 999 N N . ASP B 1 52 ? 32.912 -9.557 2.746 1.00 26.62 146 ASP B N 1
ATOM 1000 C CA . ASP B 1 52 ? 32.994 -9.742 4.190 1.00 26.95 146 ASP B CA 1
ATOM 1001 C C . ASP B 1 52 ? 32.071 -8.784 4.937 1.00 27.37 146 ASP B C 1
ATOM 1002 O O . ASP B 1 52 ? 32.202 -8.608 6.148 1.00 23.82 146 ASP B O 1
ATOM 1007 N N . ARG B 1 53 ? 31.139 -8.170 4.215 1.00 31.42 147 ARG B N 1
ATOM 1008 C CA A ARG B 1 53 ? 30.221 -7.214 4.827 0.57 32.03 147 ARG B CA 1
ATOM 1009 C CA B ARG B 1 53 ? 30.235 -7.183 4.797 0.43 32.55 147 ARG B CA 1
ATOM 1010 C C . ARG B 1 53 ? 28.769 -7.570 4.585 1.00 28.59 147 ARG B C 1
ATOM 1011 O O . ARG B 1 53 ? 28.396 -8.046 3.513 1.00 27.13 147 ARG B O 1
ATOM 1026 N N . ALA B 1 54 ? 27.949 -7.334 5.599 1.00 23.45 148 ALA B N 1
ATOM 1027 C CA . ALA B 1 54 ? 26.525 -7.597 5.502 1.00 23.41 148 ALA B CA 1
ATOM 1028 C C . ALA B 1 54 ? 25.744 -6.522 6.243 1.00 28.95 148 ALA B C 1
ATOM 1029 O O . ALA B 1 54 ? 26.246 -5.915 7.191 1.00 30.05 148 ALA B O 1
ATOM 1031 N N . ILE B 1 55 ? 24.518 -6.278 5.794 1.00 23.41 149 ILE B N 1
ATOM 1032 C CA . ILE B 1 55 ? 23.620 -5.359 6.476 1.00 21.38 149 ILE B CA 1
ATOM 1033 C C . ILE B 1 55 ? 22.469 -6.144 7.085 1.00 18.51 149 ILE B C 1
ATOM 1034 O O . ILE B 1 55 ? 21.807 -6.917 6.395 1.00 17.64 149 ILE B O 1
ATOM 1039 N N . PHE B 1 56 ? 22.246 -5.963 8.383 1.00 21.72 150 PHE B N 1
ATOM 1040 C CA . PHE B 1 56 ? 21.057 -6.508 9.028 1.00 22.87 150 PHE B CA 1
ATOM 1041 C C . PHE B 1 56 ? 20.000 -5.416 9.149 1.00 23.51 150 PHE B C 1
ATOM 1042 O O . PHE B 1 56 ? 20.223 -4.389 9.795 1.00 18.92 150 PHE B O 1
ATOM 1050 N N . MET B 1 57 ? 18.855 -5.636 8.515 1.00 19.46 151 MET B N 1
ATOM 1051 C CA . MET B 1 57 ? 17.773 -4.667 8.557 1.00 18.13 151 MET B CA 1
ATOM 1052 C C . MET B 1 57 ? 16.737 -5.060 9.603 1.00 22.15 151 MET B C 1
ATOM 1053 O O . MET B 1 57 ? 16.126 -6.125 9.517 1.00 20.78 151 MET B O 1
ATOM 1058 N N . LEU B 1 58 ? 16.554 -4.192 10.592 1.00 21.57 152 LEU B N 1
ATOM 1059 C CA . LEU B 1 58 ? 15.588 -4.416 11.656 1.00 27.32 152 LEU B CA 1
ATOM 1060 C C . LEU B 1 58 ? 14.377 -3.513 11.437 1.00 32.75 152 LEU B C 1
ATOM 1061 O O . LEU B 1 58 ? 14.506 -2.291 11.389 1.00 36.65 152 LEU B O 1
ATOM 1066 N N . ARG B 1 59 ? 13.202 -4.113 11.297 1.00 38.01 153 ARG B N 1
ATOM 1067 C CA . ARG B 1 59 ? 11.973 -3.341 11.134 1.00 42.48 153 ARG B CA 1
ATOM 1068 C C . ARG B 1 59 ? 11.536 -2.753 12.477 1.00 51.07 153 ARG B C 1
ATOM 1069 O O . ARG B 1 59 ? 10.683 -1.869 12.538 1.00 54.32 153 ARG B O 1
ATOM 1071 N N . ASP B 1 60 ? 12.141 -3.251 13.550 1.00 56.06 154 ASP B N 1
ATOM 1072 C CA . ASP B 1 60 ? 11.876 -2.755 14.894 1.00 59.23 154 ASP B CA 1
ATOM 1073 C C . ASP B 1 60 ? 13.191 -2.603 15.653 1.00 62.54 154 ASP B C 1
ATOM 1074 O O . ASP B 1 60 ? 13.741 -3.584 16.150 1.00 65.97 154 ASP B O 1
ATOM 1079 N N . GLY B 1 61 ? 13.690 -1.372 15.741 1.00 61.00 155 GLY B N 1
ATOM 1080 C CA . GLY B 1 61 ? 14.982 -1.106 16.352 1.00 61.31 155 GLY B CA 1
ATOM 1081 C C . GLY B 1 61 ? 14.995 -1.191 17.867 1.00 70.99 155 GLY B C 1
ATOM 1082 O O . GLY B 1 61 ? 15.828 -0.564 18.522 1.00 66.79 155 GLY B O 1
ATOM 1083 N N . SER B 1 62 ? 14.072 -1.967 18.427 1.00 92.48 156 SER B N 1
ATOM 1084 C CA . SER B 1 62 ? 14.009 -2.168 19.872 1.00 97.74 156 SER B CA 1
ATOM 1085 C C . SER B 1 62 ? 15.002 -3.242 20.309 1.00 82.40 156 SER B C 1
ATOM 1086 O O . SER B 1 62 ? 15.071 -4.314 19.706 1.00 65.10 156 SER B O 1
ATOM 1089 N N . TYR B 1 63 ? 15.764 -2.950 21.361 1.00 66.97 157 TYR B N 1
ATOM 1090 C CA . TYR B 1 63 ? 16.794 -3.865 21.852 1.00 55.01 157 TYR B CA 1
ATOM 1091 C C . TYR B 1 63 ? 17.772 -4.250 20.745 1.00 46.13 157 TYR B C 1
ATOM 1092 O O . TYR B 1 63 ? 18.380 -5.321 20.778 1.00 40.60 157 TYR B O 1
ATOM 1101 N N . ALA B 1 64 ? 17.918 -3.363 19.766 1.00 44.47 158 ALA B N 1
ATOM 1102 C CA . ALA B 1 64 ? 18.856 -3.569 18.671 1.00 39.58 158 ALA B CA 1
ATOM 1103 C C . ALA B 1 64 ? 20.279 -3.683 19.200 1.00 36.56 158 ALA B C 1
ATOM 1104 O O . ALA B 1 64 ? 21.147 -4.258 18.546 1.00 36.78 158 ALA B O 1
ATOM 1106 N N . TRP B 1 65 ? 20.517 -3.131 20.385 1.00 37.30 159 TRP B N 1
ATOM 1107 C CA . TRP B 1 65 ? 21.832 -3.215 21.007 1.00 41.17 159 TRP B CA 1
ATOM 1108 C C . TRP B 1 65 ? 22.085 -4.620 21.542 1.00 38.77 159 TRP B C 1
ATOM 1109 O O . TRP B 1 65 ? 23.233 -5.030 21.710 1.00 38.59 159 TRP B O 1
ATOM 1120 N N . GLU B 1 66 ? 21.008 -5.349 21.818 1.00 39.49 160 GLU B N 1
ATOM 1121 C CA . GLU B 1 66 ? 21.121 -6.734 22.260 1.00 36.79 160 GLU B CA 1
ATOM 1122 C C . GLU B 1 66 ? 21.524 -7.627 21.093 1.00 28.34 160 GLU B C 1
ATOM 1123 O O . GLU B 1 66 ? 22.206 -8.635 21.274 1.00 28.81 160 GLU B O 1
ATOM 1129 N N . ILE B 1 67 ? 21.097 -7.247 19.892 1.00 23.44 161 ILE B N 1
ATOM 1130 C CA . ILE B 1 67 ? 21.553 -7.912 18.679 1.00 23.97 161 ILE B CA 1
ATOM 1131 C C . ILE B 1 67 ? 23.025 -7.582 18.464 1.00 21.44 161 ILE B C 1
ATOM 1132 O O . ILE B 1 67 ? 23.809 -8.421 18.021 1.00 22.53 161 ILE B O 1
ATOM 1137 N N . LYS B 1 68 ? 23.394 -6.349 18.791 1.00 22.50 162 LYS B N 1
ATOM 1138 C CA . LYS B 1 68 ? 24.781 -5.918 18.716 1.00 22.77 162 LYS B CA 1
ATOM 1139 C C . LYS B 1 68 ? 25.627 -6.732 19.687 1.00 20.91 162 LYS B C 1
ATOM 1140 O O . LYS B 1 68 ? 26.691 -7.234 19.328 1.00 24.07 162 LYS B O 1
ATOM 1146 N N . ASP B 1 69 ? 25.141 -6.865 20.917 1.00 20.79 163 ASP B N 1
ATOM 1147 C CA . ASP B 1 69 ? 25.854 -7.611 21.948 1.00 24.54 163 ASP B CA 1
ATOM 1148 C C . ASP B 1 69 ? 26.053 -9.072 21.556 1.00 26.17 163 ASP B C 1
ATOM 1149 O O . ASP B 1 69 ? 27.114 -9.648 21.796 1.00 28.08 163 ASP B O 1
ATOM 1154 N N . PHE B 1 70 ? 25.029 -9.669 20.956 1.00 22.16 164 PHE B N 1
ATOM 1155 C CA . PHE B 1 70 ? 25.122 -11.048 20.497 1.00 21.18 164 PHE B CA 1
ATOM 1156 C C . PHE B 1 70 ? 26.166 -11.192 19.395 1.00 24.24 164 PHE B C 1
ATOM 1157 O O . PHE B 1 70 ? 26.988 -12.107 19.422 1.00 25.56 164 PHE B O 1
ATOM 1165 N N . LEU B 1 71 ? 26.126 -10.283 18.425 1.00 24.58 165 LEU B N 1
ATOM 1166 C CA . LEU B 1 71 ? 27.030 -10.339 17.281 1.00 23.53 165 LEU B CA 1
ATOM 1167 C C . LEU B 1 71 ? 28.498 -10.181 17.681 1.00 25.33 165 LEU B C 1
ATOM 1168 O O . LEU B 1 71 ? 29.358 -10.919 17.204 1.00 30.85 165 LEU B O 1
ATOM 1173 N N . VAL B 1 72 ? 28.779 -9.224 18.560 1.00 27.37 166 VAL B N 1
ATOM 1174 C CA . VAL B 1 72 ? 30.156 -8.939 18.960 1.00 27.08 166 VAL B CA 1
ATOM 1175 C C . VAL B 1 72 ? 30.761 -10.046 19.823 1.00 26.41 166 VAL B C 1
ATOM 1176 O O . VAL B 1 72 ? 31.973 -10.088 20.032 1.00 32.55 166 VAL B O 1
ATOM 1180 N N . SER B 1 73 ? 29.917 -10.941 20.322 1.00 23.80 167 SER B N 1
ATOM 1181 C CA . SER B 1 73 ? 30.394 -12.053 21.131 1.00 24.27 167 SER B CA 1
ATOM 1182 C C . SER B 1 73 ? 30.766 -13.238 20.246 1.00 25.98 167 SER B C 1
ATOM 1183 O O . SER B 1 73 ? 31.305 -14.236 20.724 1.00 27.30 167 SER B O 1
ATOM 1186 N N . GLN B 1 74 ? 30.478 -13.116 18.953 1.00 28.03 168 GLN B N 1
ATOM 1187 C CA . GLN B 1 74 ? 30.764 -14.178 17.994 1.00 27.58 168 GLN B CA 1
ATOM 1188 C C . GLN B 1 74 ? 32.169 -14.029 17.417 1.00 23.82 168 GLN B C 1
ATOM 1189 O O . GLN B 1 74 ? 32.576 -12.936 17.024 1.00 20.10 168 GLN B O 1
ATOM 1195 N N . ASP B 1 75 ? 32.897 -15.140 17.361 1.00 25.07 169 ASP B N 1
ATOM 1196 C CA . ASP B 1 75 ? 34.297 -15.138 16.944 1.00 24.85 169 ASP B CA 1
ATOM 1197 C C . ASP B 1 75 ? 34.525 -14.592 15.535 1.00 22.38 169 ASP B C 1
ATOM 1198 O O . ASP B 1 75 ? 35.577 -14.017 15.253 1.00 24.11 169 ASP B O 1
ATOM 1203 N N . ARG B 1 76 ? 33.549 -14.775 14.652 1.00 20.88 170 ARG B N 1
ATOM 1204 C CA . ARG B 1 76 ? 33.708 -14.357 13.262 1.00 21.25 170 ARG B CA 1
ATOM 1205 C C . ARG B 1 76 ? 33.109 -12.981 12.972 1.00 21.87 170 ARG B C 1
ATOM 1206 O O . ARG B 1 76 ? 32.967 -12.588 11.814 1.00 19.66 170 ARG B O 1
ATOM 1214 N N . CYS B 1 77 ? 32.767 -12.253 14.029 1.00 21.87 171 CYS B N 1
ATOM 1215 C CA . CYS B 1 77 ? 32.304 -10.878 13.888 1.00 17.92 171 CYS B CA 1
ATOM 1216 C C . CYS B 1 77 ? 33.454 -9.908 14.142 1.00 18.58 171 CYS B C 1
ATOM 1217 O O . CYS B 1 77 ? 34.047 -9.907 15.220 1.00 17.81 171 CYS B O 1
ATOM 1220 N N . ALA B 1 78 ? 33.766 -9.090 13.143 1.00 20.54 172 ALA B N 1
ATOM 1221 C CA . ALA B 1 78 ? 34.851 -8.121 13.249 1.00 22.73 172 ALA B CA 1
ATOM 1222 C C . ALA B 1 78 ? 34.363 -6.804 13.841 1.00 24.42 172 ALA B C 1
ATOM 1223 O O . ALA B 1 78 ? 34.948 -6.289 14.793 1.00 24.35 172 ALA B O 1
ATOM 1225 N N . GLU B 1 79 ? 33.291 -6.262 13.272 1.00 25.38 173 GLU B N 1
ATOM 1226 C CA . GLU B 1 79 ? 32.721 -5.015 13.770 1.00 27.43 173 GLU B CA 1
ATOM 1227 C C . GLU B 1 79 ? 31.218 -4.927 13.518 1.00 23.86 173 GLU B C 1
ATOM 1228 O O . GLU B 1 79 ? 30.703 -5.495 12.557 1.00 26.44 173 GLU B O 1
ATOM 1234 N N . VAL B 1 80 ? 30.522 -4.214 14.397 1.00 22.49 174 VAL B N 1
ATOM 1235 C CA . VAL B 1 80 ? 29.099 -3.952 14.230 1.00 24.07 174 VAL B CA 1
ATOM 1236 C C . VAL B 1 80 ? 28.845 -2.453 14.332 1.00 26.57 174 VAL B C 1
ATOM 1237 O O . VAL B 1 80 ? 29.157 -1.833 15.347 1.00 26.58 174 VAL B O 1
ATOM 1241 N N . THR B 1 81 ? 28.288 -1.871 13.276 1.00 27.87 175 THR B N 1
ATOM 1242 C CA . THR B 1 81 ? 27.945 -0.455 13.291 1.00 27.11 175 THR B CA 1
ATOM 1243 C C . THR B 1 81 ? 26.461 -0.262 13.583 1.00 36.37 175 THR B C 1
ATOM 1244 O O . THR B 1 81 ? 25.607 -0.557 12.747 1.00 37.83 175 THR B O 1
ATOM 1248 N N . LEU B 1 82 ? 26.166 0.227 14.782 1.00 42.24 176 LEU B N 1
ATOM 1249 C CA . LEU B 1 82 ? 24.793 0.478 15.196 1.00 45.85 176 LEU B CA 1
ATOM 1250 C C . LEU B 1 82 ? 24.548 1.973 15.324 1.00 53.32 176 LEU B C 1
ATOM 1251 O O . LEU B 1 82 ? 25.209 2.653 16.109 1.00 54.37 176 LEU B O 1
ATOM 1256 N N . GLU B 1 83 ? 23.599 2.481 14.546 1.00 61.10 177 GLU B N 1
ATOM 1257 C CA . GLU B 1 83 ? 23.270 3.901 14.568 1.00 70.03 177 GLU B CA 1
ATOM 1258 C C . GLU B 1 83 ? 24.510 4.767 14.353 1.00 74.53 177 GLU B C 1
ATOM 1259 O O . GLU B 1 83 ? 24.717 5.755 15.057 1.00 75.63 177 GLU B O 1
ATOM 1265 N N . GLY B 1 84 ? 25.338 4.382 13.385 1.00 76.26 178 GLY B N 1
ATOM 1266 C CA . GLY B 1 84 ? 26.491 5.176 12.993 1.00 76.60 178 GLY B CA 1
ATOM 1267 C C . GLY B 1 84 ? 27.758 4.953 13.802 1.00 75.93 178 GLY B C 1
ATOM 1268 O O . GLY B 1 84 ? 28.841 5.371 13.388 1.00 78.65 178 GLY B O 1
ATOM 1269 N N . GLN B 1 85 ? 27.626 4.301 14.954 1.00 70.10 179 GLN B N 1
ATOM 1270 C CA . GLN B 1 85 ? 28.765 4.056 15.837 1.00 63.95 179 GLN B CA 1
ATOM 1271 C C . GLN B 1 85 ? 29.275 2.619 15.720 1.00 56.56 179 GLN B C 1
ATOM 1272 O O . GLN B 1 85 ? 28.486 1.682 15.596 1.00 54.37 179 GLN B O 1
ATOM 1274 N N . MET B 1 86 ? 30.595 2.450 15.771 1.00 46.43 180 MET B N 1
ATOM 1275 C CA . MET B 1 86 ? 31.215 1.141 15.557 1.00 37.75 180 MET B CA 1
ATOM 1276 C C . MET B 1 86 ? 31.529 0.397 16.857 1.00 36.79 180 MET B C 1
ATOM 1277 O O . MET B 1 86 ? 31.949 0.999 17.844 1.00 36.22 180 MET B O 1
ATOM 1282 N N . TYR B 1 87 ? 31.330 -0.919 16.842 1.00 35.79 181 TYR B N 1
ATOM 1283 C CA . TYR B 1 87 ? 31.584 -1.754 18.012 1.00 37.50 181 TYR B CA 1
ATOM 1284 C C . TYR B 1 87 ? 32.373 -3.011 17.656 1.00 32.43 181 TYR B C 1
ATOM 1285 O O . TYR B 1 87 ? 31.954 -3.806 16.818 1.00 29.81 181 TYR B O 1
#

Solvent-accessible surface area: 8992 Å² total; per-residue (Å²): 235,116,190,190,58,83,93,25,22,0,19,0,31,3,29,67,114,7,80,56,95,79,0,71,100,29,0,43,133,15,34,30,48,5,104,134,53,146,50,85,2,104,72,28,35,1,9,57,42,31,0,0,0,25,3,72,55,12,90,108,7,135,95,3,15,60,60,0,42,85,50,140,91,12,35,52,0,17,12,144,80,38,121,39,72,108,103,57,19,7,0,6,0,14,1,31,67,137,7,77,78,70,76,0,59,104,28,0,50,133,17,36,31,54,2,100,140,54,88,53,102,5,89,60,39,51,20,27,59,29,98,0,0,0,40,3,78,96,33,56,118,2,126,62,3,33,66,60,0,64,79,47,138,92,17,56,23,0,4,16,140,22,46,138,120

B-factor: mean 31.79, std 14.41, range [11.4, 174.67]

Sequence (165 aa):
MTKKGKTLMMFVTVSGNPTEKETEEITSLWQGSLFNANYDVQRFIVGSDRAIFMLRDGSYAWEIKDFLVSSQDRCAEVTLEGQMYPGKTLMMFVTVSGNPTEKETEEITSLWQGSLFNANYDVQRFIVGSDRRAIFMLRDGSYAWEIKDFLVSQDRCAEVTLEGQMY

Foldseek 3Di:
DDDDAQKFKKKWFWPDQAALVVLCVVVVVLVVVCVVVVFDWDWDRDDRGIIMIIGNHCVCVVVSLVSQLVDPGTDWMAGPNDIDDD/DKWKKKWFFPDQAALVVLCVVVVVLQVVCVVVVFHWDWDRPDRGMIMTMGPDCPCVVVSVVSQVVDPGTDWMQGPNDID

Nearest PDB structures (foldseek):
  3ofh-assembly3_A  TM=1.012E+00  e=1.350E-17  Mus musculus
  3ofh-assembly3_B  TM=9.949E-01  e=1.043E-14  Mus musculus
  3ofe-assembly2_B  TM=9.388E-01  e=5.470E-09  Drosophila melanogaster
  3ofg-assembly1_B  TM=8.690E-01  e=3.071E-07  Caenorhabditis elegans
  5m2a-assembly1_A  TM=6.300E-01  e=2.523E-02  Beggiatoa sp. PS

CATH classification: 3.30.70.260

Organism: Mus musculus (NCBI:txid10090)

InterPro domains:
  IPR019330 LRP chaperone MESD [PF10185] (43-194)
  IPR019330 LRP chaperone MESD [PTHR17600] (1-224)

Radius of gyration: 15.66 Å; Cα contacts (8 Å, |Δi|>4): 303; chains: 2; bounding box: 31×36×36 Å

GO terms:
  GO:0005783 endoplasmic reticulum (C, IDA)
  GO:0010561 negative regulation of glycoprotein biosynthetic process (P, IDA)
  GO:0044183 protein folding chaperone (F, IDA)
  GO:0030177 positive regulation of Wnt signaling pathway (P, IDA)
  GO:0006457 protein folding (P, IDA)
  GO:0072659 protein localization to plasma membrane (P, IDA)
  GO:1904395 positive regulation of skeletal muscle acetylcholine-gated channel clustering (P, IMP)
  GO:0006457 protein folding (P, IMP)
  GO:0006909 phagocytosis (P, IMP)
  GO:0034394 protein localization to cell surface (P, IDA)
  GO:0005886 plasma membrane (C, IDA)
  GO:0050750 low-density lipoprotein particle receptor binding (F, IPI)
  GO:0005515 protein binding (F, IPI)
  GO:0042802 identical protein binding (F, IPI)